Protein AF-A0A0F9GDC1-F1 (afdb_monomer_lite)

pLDDT: mean 75.17, std 8.97, range [52.41, 85.81]

Sequence (95 aa):
MDKNVSISCTEQLLTCIRNICYKIVDEGEENTKAEFNVPVNDIIDMVKEEFGFFLPYLILKRSKRIKKVSFEKVINNDFKIRDMVAFKTSDFVLF

Structure (mmCIF, N/CA/C/O backbone):
data_AF-A0A0F9GDC1-F1
#
_entry.id   AF-A0A0F9GDC1-F1
#
loop_
_atom_site.group_PDB
_atom_site.id
_atom_site.type_symbol
_atom_site.label_atom_id
_atom_site.label_alt_id
_atom_site.label_comp_id
_atom_site.label_asym_id
_atom_site.label_entity_id
_atom_site.label_seq_id
_atom_site.pdbx_PDB_ins_code
_atom_site.Cartn_x
_atom_site.Cartn_y
_atom_site.Cartn_z
_atom_site.occupancy
_atom_site.B_iso_or_equiv
_atom_site.auth_seq_id
_atom_site.auth_comp_id
_atom_site.auth_asym_id
_atom_site.auth_atom_id
_atom_site.pdbx_PDB_model_num
ATOM 1 N N . MET A 1 1 ? 21.907 3.685 -8.889 1.00 59.16 1 MET A N 1
ATOM 2 C CA . MET A 1 1 ? 20.491 3.278 -9.004 1.00 59.16 1 MET A CA 1
ATOM 3 C C . MET A 1 1 ? 19.821 4.276 -9.924 1.00 59.16 1 MET A C 1
ATOM 5 O O . MET A 1 1 ? 19.969 5.470 -9.684 1.00 59.16 1 MET A O 1
ATOM 9 N N . ASP A 1 2 ? 19.207 3.804 -11.002 1.00 66.06 2 ASP A N 1
ATOM 10 C CA . ASP A 1 2 ? 18.618 4.660 -12.032 1.00 66.06 2 ASP A CA 1
ATOM 11 C C . ASP A 1 2 ? 17.415 5.438 -11.462 1.00 66.06 2 ASP A C 1
ATOM 13 O O . ASP A 1 2 ? 16.566 4.870 -10.766 1.00 66.06 2 ASP A O 1
ATOM 17 N N . LYS A 1 3 ? 17.356 6.753 -11.713 1.00 64.88 3 LYS A N 1
ATOM 18 C CA . LYS A 1 3 ? 16.247 7.606 -11.256 1.00 64.88 3 LYS A CA 1
ATOM 19 C C . LYS A 1 3 ? 14.916 7.156 -11.864 1.00 64.88 3 LYS A C 1
ATOM 21 O O . LYS A 1 3 ? 13.9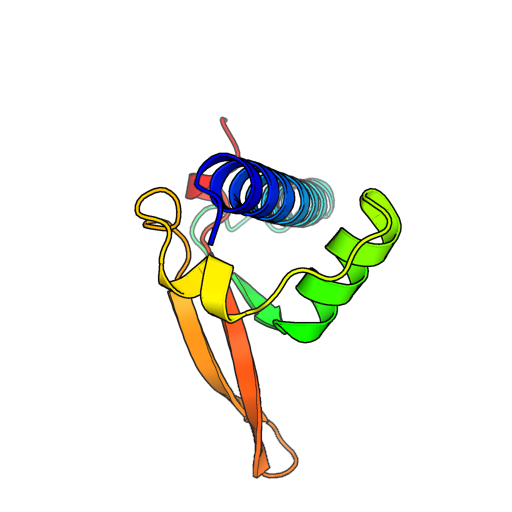05 7.219 -11.172 1.00 64.88 3 LYS A O 1
ATOM 26 N N . ASN A 1 4 ? 14.926 6.654 -13.098 1.00 69.81 4 ASN A N 1
ATOM 27 C CA . ASN A 1 4 ? 13.729 6.198 -13.803 1.00 69.81 4 ASN A CA 1
ATOM 28 C C . ASN A 1 4 ? 13.151 4.934 -13.159 1.00 69.81 4 ASN A C 1
ATOM 30 O O . ASN A 1 4 ? 11.947 4.854 -12.929 1.00 69.81 4 ASN A O 1
ATOM 34 N N . VAL A 1 5 ? 14.017 3.997 -12.757 1.00 69.19 5 VAL A N 1
ATOM 35 C CA . VAL A 1 5 ? 13.609 2.790 -12.017 1.00 69.19 5 VAL A CA 1
ATOM 36 C C . VAL A 1 5 ? 12.981 3.171 -10.675 1.00 69.19 5 VAL A C 1
ATOM 38 O O . VAL A 1 5 ? 11.923 2.665 -10.317 1.00 69.19 5 VAL A O 1
ATOM 41 N N . SER A 1 6 ? 13.579 4.124 -9.950 1.00 67.38 6 SER A N 1
ATOM 42 C CA . SER A 1 6 ? 13.027 4.593 -8.672 1.00 67.38 6 SER A CA 1
ATOM 43 C C . SER A 1 6 ? 11.660 5.272 -8.813 1.00 67.38 6 SER A C 1
ATOM 45 O O . SER A 1 6 ? 10.836 5.158 -7.904 1.00 67.38 6 SER A O 1
ATOM 47 N N . ILE A 1 7 ? 11.430 5.998 -9.912 1.00 71.06 7 ILE A N 1
ATOM 48 C CA . ILE A 1 7 ? 10.149 6.650 -10.211 1.00 71.06 7 ILE A CA 1
ATOM 49 C C . ILE A 1 7 ? 9.086 5.598 -10.526 1.00 71.06 7 ILE A C 1
ATOM 51 O O . ILE A 1 7 ? 8.051 5.594 -9.864 1.00 71.06 7 ILE A O 1
ATOM 55 N N . SER A 1 8 ? 9.381 4.671 -11.441 1.00 75.94 8 SER A N 1
ATOM 56 C CA . SER A 1 8 ? 8.461 3.596 -11.831 1.00 75.94 8 SER A CA 1
ATOM 57 C C . SER A 1 8 ? 8.038 2.751 -10.625 1.00 75.94 8 SER A C 1
ATOM 59 O O . SER A 1 8 ? 6.851 2.606 -10.355 1.00 75.94 8 SER A O 1
ATOM 61 N N . CYS A 1 9 ? 8.999 2.327 -9.802 1.00 76.06 9 CYS A N 1
ATOM 62 C CA . CYS A 1 9 ? 8.728 1.600 -8.563 1.00 76.06 9 CYS A CA 1
ATOM 63 C C . CYS A 1 9 ? 7.835 2.378 -7.580 1.00 76.06 9 CYS A C 1
ATOM 65 O O . CYS A 1 9 ? 7.004 1.799 -6.883 1.00 76.06 9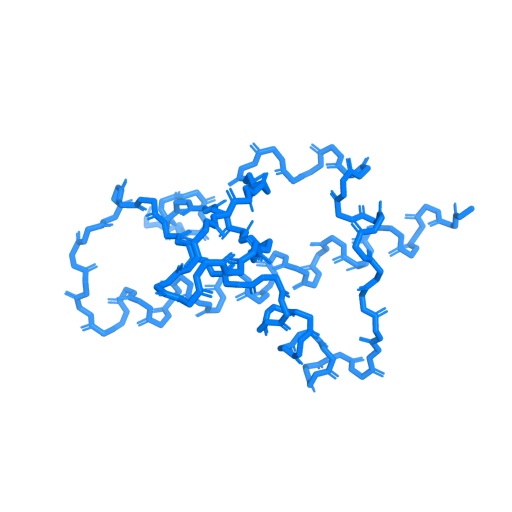 CYS A O 1
ATOM 67 N N . THR A 1 10 ? 8.005 3.702 -7.502 1.00 77.81 10 THR A N 1
ATOM 68 C CA . THR A 1 10 ? 7.156 4.537 -6.645 1.00 77.81 10 THR A CA 1
ATOM 69 C C . THR A 1 10 ? 5.725 4.595 -7.178 1.00 77.81 10 THR A C 1
ATOM 71 O O . THR A 1 10 ? 4.781 4.510 -6.402 1.00 77.81 10 THR A O 1
ATOM 74 N N . GLU A 1 11 ? 5.549 4.755 -8.487 1.00 81.19 11 GLU A N 1
ATOM 75 C CA . GLU A 1 11 ? 4.227 4.855 -9.116 1.00 81.19 11 GLU A CA 1
ATOM 76 C C . GLU A 1 11 ? 3.436 3.548 -9.003 1.00 81.19 11 GLU A C 1
ATOM 78 O O . GLU A 1 11 ? 2.230 3.574 -8.763 1.00 81.19 11 GLU A O 1
ATOM 83 N N . GLN A 1 12 ? 4.121 2.412 -9.074 1.00 82.94 12 GLN A N 1
ATOM 84 C CA . GLN A 1 12 ? 3.517 1.096 -8.876 1.00 82.94 12 GLN A CA 1
ATOM 85 C C . GLN A 1 12 ? 3.072 0.872 -7.443 1.00 82.94 12 GLN A C 1
ATOM 87 O O . GLN A 1 12 ? 1.927 0.495 -7.225 1.00 82.94 12 GLN A O 1
ATOM 92 N N . LEU A 1 13 ? 3.924 1.202 -6.465 1.00 82.88 13 LEU A N 1
ATOM 93 C CA . LEU A 1 13 ? 3.526 1.179 -5.058 1.00 82.88 13 LEU A CA 1
ATOM 94 C C . LEU A 1 13 ? 2.252 2.008 -4.842 1.00 82.88 13 LEU A C 1
ATOM 96 O O . LEU A 1 13 ? 1.307 1.550 -4.209 1.00 82.88 13 LEU A O 1
ATOM 100 N N . LEU A 1 14 ? 2.228 3.234 -5.370 1.00 83.75 14 LEU A N 1
ATOM 101 C CA . LEU A 1 14 ? 1.076 4.123 -5.239 1.00 83.75 14 LEU A CA 1
ATOM 102 C C . LEU A 1 14 ? -0.179 3.556 -5.911 1.00 83.75 14 LEU A C 1
ATOM 104 O O . LEU A 1 14 ? -1.280 3.785 -5.418 1.00 83.75 14 LEU A O 1
ATOM 108 N N . THR A 1 15 ? -0.019 2.827 -7.014 1.00 85.31 15 THR A N 1
ATOM 109 C CA . THR A 1 15 ? -1.119 2.151 -7.710 1.00 85.31 15 THR A CA 1
ATOM 110 C C . THR A 1 15 ? -1.691 1.029 -6.850 1.00 85.31 15 THR A C 1
ATOM 112 O O . THR A 1 15 ? -2.891 1.032 -6.593 1.00 85.31 15 THR A O 1
ATOM 115 N N . CYS A 1 16 ? -0.846 0.153 -6.299 1.00 85.56 16 CYS A N 1
ATOM 116 C CA . CYS A 1 16 ? -1.312 -0.910 -5.409 1.00 85.56 16 CYS A CA 1
ATOM 117 C C . CYS A 1 16 ? -1.973 -0.337 -4.143 1.00 85.56 16 CYS A C 1
ATOM 119 O O . CYS A 1 16 ? -3.058 -0.774 -3.774 1.00 85.56 16 CYS A O 1
ATOM 121 N N . ILE A 1 17 ? -1.384 0.691 -3.512 1.00 85.00 17 ILE A N 1
ATOM 122 C CA . ILE A 1 17 ? -1.986 1.364 -2.344 1.00 85.00 17 ILE A CA 1
ATOM 123 C C . ILE A 1 17 ? -3.362 1.938 -2.694 1.00 85.00 17 ILE A C 1
ATOM 125 O O . ILE A 1 17 ? -4.310 1.753 -1.938 1.00 85.00 17 ILE A O 1
ATOM 129 N N . ARG A 1 18 ? -3.506 2.595 -3.852 1.00 85.19 18 ARG A N 1
ATOM 130 C CA . ARG A 1 18 ? -4.808 3.093 -4.317 1.00 85.19 18 ARG A CA 1
ATOM 131 C C . ARG A 1 18 ? -5.815 1.965 -4.496 1.00 85.19 18 ARG A C 1
ATOM 133 O O . ARG A 1 18 ? -6.943 2.120 -4.049 1.00 85.19 18 ARG A O 1
ATOM 140 N N . ASN A 1 19 ? -5.415 0.846 -5.095 1.00 85.69 19 ASN A N 1
ATOM 141 C CA . ASN A 1 19 ? -6.290 -0.313 -5.275 1.00 85.69 19 ASN A CA 1
ATOM 142 C C . ASN A 1 19 ? -6.777 -0.861 -3.926 1.00 85.69 19 ASN A C 1
ATOM 144 O O . ASN A 1 19 ? -7.962 -1.152 -3.783 1.00 85.69 19 ASN A O 1
ATOM 148 N N . ILE A 1 20 ? -5.897 -0.938 -2.923 1.00 84.56 20 ILE A N 1
ATOM 149 C CA . ILE A 1 20 ? -6.276 -1.321 -1.555 1.00 84.56 20 ILE A CA 1
ATOM 150 C C . ILE A 1 20 ? -7.271 -0.312 -0.974 1.00 84.56 20 ILE A C 1
ATOM 152 O O . ILE A 1 20 ? -8.322 -0.709 -0.483 1.00 84.56 20 ILE A O 1
ATOM 156 N N . CYS A 1 21 ? -6.982 0.990 -1.074 1.00 80.56 21 CYS A N 1
ATOM 157 C CA . CYS A 1 21 ? -7.883 2.033 -0.590 1.00 80.56 21 CYS A CA 1
ATOM 158 C C . CYS A 1 21 ? -9.267 1.968 -1.248 1.00 80.56 21 CYS A C 1
ATOM 160 O O . CYS A 1 21 ? -10.267 2.129 -0.557 1.00 80.56 21 CYS A O 1
ATOM 162 N N . TYR A 1 22 ? -9.336 1.735 -2.562 1.00 81.94 22 TYR A N 1
ATOM 163 C CA . TYR A 1 22 ? -10.608 1.602 -3.271 1.00 81.94 22 TYR A CA 1
ATOM 164 C C . TYR A 1 22 ? -11.393 0.376 -2.811 1.00 81.94 22 TYR A C 1
ATOM 166 O O . TYR A 1 22 ? -12.591 0.504 -2.600 1.00 81.94 22 TYR A O 1
ATOM 174 N N . LYS A 1 23 ? -10.737 -0.773 -2.596 1.00 82.38 23 LYS A N 1
ATOM 175 C CA . LYS A 1 23 ? -11.399 -1.972 -2.053 1.00 82.38 23 LYS A CA 1
ATOM 176 C C . LYS A 1 23 ? -11.984 -1.723 -0.664 1.00 82.38 23 LYS A C 1
ATOM 178 O O . LYS A 1 23 ? -13.140 -2.033 -0.438 1.00 82.38 23 LYS A O 1
ATOM 183 N N . ILE A 1 24 ? -11.214 -1.098 0.226 1.00 78.25 24 ILE A N 1
ATOM 184 C CA . ILE A 1 24 ? -11.657 -0.756 1.587 1.00 78.25 24 ILE A CA 1
ATOM 185 C C . ILE A 1 24 ? -12.894 0.157 1.561 1.00 78.25 24 ILE A C 1
ATOM 187 O O . ILE A 1 24 ? -13.844 -0.045 2.314 1.00 78.25 24 ILE A O 1
ATOM 191 N N . VAL A 1 25 ? -12.892 1.161 0.678 1.00 75.00 25 VAL A N 1
ATOM 192 C CA . VAL A 1 25 ? -14.032 2.072 0.497 1.00 75.00 25 VAL A CA 1
ATOM 193 C C . VAL A 1 25 ? -15.247 1.349 -0.096 1.00 75.00 25 VAL A C 1
ATOM 195 O O . VAL A 1 25 ? -16.361 1.578 0.368 1.00 75.00 25 VAL A O 1
ATOM 198 N N . ASP A 1 26 ? -15.048 0.497 -1.105 1.00 75.25 26 ASP A N 1
ATOM 199 C CA . ASP A 1 26 ? -16.116 -0.265 -1.772 1.00 75.25 26 ASP A CA 1
ATOM 200 C C . ASP A 1 26 ? -16.770 -1.289 -0.828 1.00 75.25 26 ASP A C 1
ATOM 202 O O . ASP A 1 26 ? -17.987 -1.454 -0.828 1.00 75.25 26 ASP A O 1
ATOM 206 N N . GLU A 1 27 ? -15.978 -1.899 0.059 1.00 77.50 27 GLU A N 1
ATOM 207 C CA . GLU A 1 27 ? -16.442 -2.818 1.107 1.00 77.50 27 GLU A CA 1
ATOM 208 C C . GLU A 1 27 ? -17.197 -2.110 2.253 1.00 77.50 27 GLU A C 1
ATOM 210 O O . GLU A 1 27 ? -17.719 -2.766 3.155 1.00 77.50 27 GLU A O 1
ATOM 215 N N . GLY A 1 28 ? -17.332 -0.779 2.200 1.00 62.81 28 GLY A N 1
ATOM 216 C CA . GLY A 1 28 ? -18.180 -0.012 3.111 1.00 62.81 28 GLY A CA 1
ATOM 217 C C . GLY A 1 28 ? -17.537 0.315 4.457 1.00 62.81 28 GLY A C 1
ATOM 218 O O . GLY A 1 28 ? -18.248 0.695 5.390 1.00 62.81 28 GLY A O 1
ATOM 219 N N . GLU A 1 29 ? -16.209 0.223 4.591 1.00 61.56 29 GLU A N 1
ATOM 220 C CA . GLU A 1 29 ? -15.534 0.810 5.747 1.00 61.56 29 GLU A CA 1
ATOM 221 C C . GLU A 1 29 ? -15.608 2.346 5.645 1.00 61.56 29 GLU A C 1
ATOM 223 O O . GLU A 1 29 ? -14.783 3.000 5.009 1.00 61.56 29 GLU A O 1
ATOM 228 N N . GLU A 1 30 ? -16.609 2.947 6.302 1.00 55.53 30 GLU A N 1
ATOM 229 C CA . GLU A 1 30 ? -16.900 4.398 6.303 1.00 55.53 30 GLU A CA 1
ATOM 230 C C . GLU A 1 30 ? -15.739 5.288 6.797 1.00 55.53 30 GLU A C 1
ATOM 232 O O . GLU A 1 30 ? -15.812 6.522 6.775 1.00 55.53 30 GLU A O 1
ATOM 237 N N . ASN A 1 31 ? -14.644 4.697 7.272 1.00 56.56 31 ASN A N 1
ATOM 238 C CA . ASN A 1 31 ? -13.625 5.414 8.013 1.00 56.56 31 ASN A CA 1
ATOM 239 C C . ASN A 1 31 ? -12.531 5.984 7.101 1.00 56.56 31 ASN A C 1
ATOM 241 O O . ASN A 1 31 ? -11.371 5.575 7.119 1.00 56.56 31 ASN A O 1
ATOM 245 N N . THR A 1 32 ? -12.892 7.020 6.343 1.00 59.59 32 THR A N 1
ATOM 246 C CA . THR A 1 32 ? -11.995 7.786 5.452 1.00 59.59 32 THR A CA 1
ATOM 247 C C . THR A 1 32 ? -10.785 8.428 6.154 1.00 59.59 32 THR A C 1
ATOM 249 O O . THR A 1 32 ? -9.882 8.933 5.490 1.00 59.59 32 THR A O 1
ATOM 252 N N . LYS A 1 33 ? -10.737 8.410 7.495 1.00 59.19 33 LYS A N 1
ATOM 253 C CA . LYS A 1 33 ? -9.638 8.941 8.322 1.00 59.19 33 LYS A CA 1
ATOM 254 C C . LYS A 1 33 ? -8.788 7.864 9.004 1.00 59.19 33 LYS A C 1
ATOM 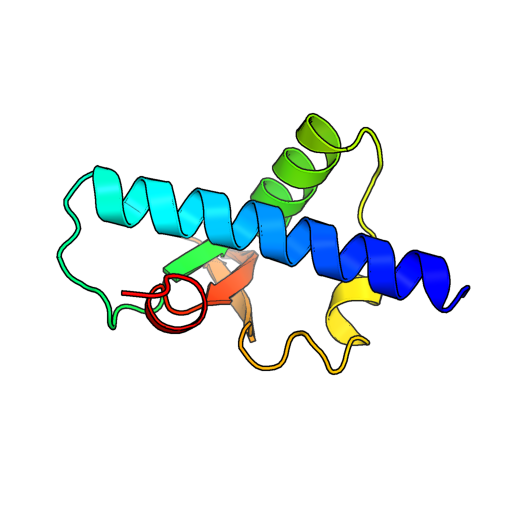256 O O . LYS A 1 33 ? -7.798 8.228 9.644 1.00 59.19 33 LYS A O 1
ATOM 261 N N . ALA A 1 34 ? -9.163 6.587 8.911 1.00 71.19 34 ALA A N 1
ATOM 262 C CA . ALA A 1 34 ? -8.413 5.509 9.541 1.00 71.19 34 ALA A CA 1
ATOM 263 C C . ALA A 1 34 ? -7.049 5.332 8.858 1.00 71.19 34 ALA A C 1
ATOM 265 O O . ALA A 1 34 ? -6.909 5.442 7.638 1.00 71.19 34 ALA A O 1
ATOM 266 N N . GLU A 1 35 ? -6.026 5.118 9.676 1.00 80.12 35 GLU A N 1
ATOM 267 C CA . GLU A 1 35 ? -4.712 4.704 9.209 1.00 80.12 35 GLU A CA 1
ATOM 268 C C . GLU A 1 35 ? -4.736 3.188 9.022 1.00 80.12 35 GLU A C 1
ATOM 270 O O . GLU A 1 35 ? -5.069 2.440 9.942 1.00 80.12 35 GLU A O 1
ATOM 275 N N . PHE A 1 36 ? -4.423 2.751 7.810 1.00 81.62 36 PHE A N 1
ATOM 276 C CA . PHE A 1 36 ? -4.433 1.357 7.408 1.00 81.62 36 PHE A CA 1
ATOM 277 C C . PHE A 1 36 ? -3.022 0.822 7.381 1.00 81.62 36 PHE A C 1
ATOM 279 O O . PHE A 1 36 ? -2.143 1.424 6.772 1.00 81.62 36 PHE A O 1
ATOM 286 N N . ASN A 1 37 ? -2.836 -0.332 8.012 1.00 84.38 37 ASN A N 1
ATOM 287 C CA . ASN A 1 37 ? 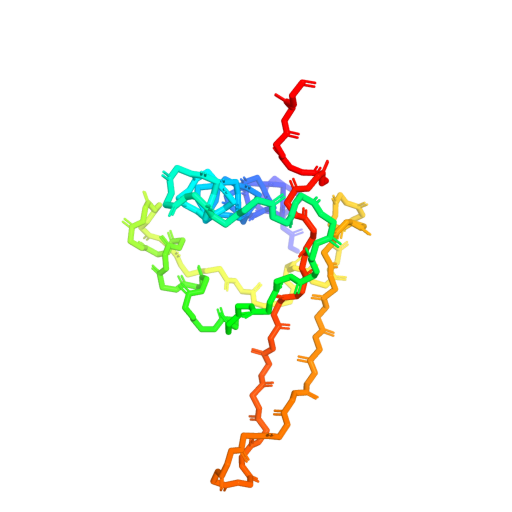-1.559 -1.013 8.103 1.00 84.38 37 ASN A CA 1
ATOM 288 C C . ASN A 1 37 ? -1.577 -2.258 7.227 1.00 84.38 37 ASN A C 1
ATOM 290 O O . ASN A 1 37 ? -2.263 -3.230 7.537 1.00 84.38 37 ASN A O 1
ATOM 294 N N . VAL A 1 38 ? -0.776 -2.250 6.165 1.00 83.94 38 VAL A N 1
ATOM 295 C CA . VAL A 1 38 ? -0.628 -3.394 5.263 1.00 83.94 38 VAL A CA 1
ATOM 296 C C . VAL A 1 38 ? 0.792 -3.935 5.368 1.00 83.94 38 VAL A C 1
ATOM 298 O O . VAL A 1 38 ? 1.745 -3.158 5.313 1.00 83.94 38 VAL A O 1
ATOM 301 N N . PRO A 1 39 ? 0.992 -5.250 5.506 1.00 85.81 39 PRO A N 1
ATOM 302 C CA . PRO A 1 39 ? 2.330 -5.813 5.492 1.00 85.81 39 PRO A CA 1
ATOM 303 C C . PRO A 1 39 ? 3.109 -5.487 4.216 1.00 85.81 39 PRO A C 1
ATOM 305 O O . PRO A 1 39 ? 2.591 -5.587 3.106 1.00 85.81 39 PRO A O 1
ATOM 308 N N . VAL A 1 40 ? 4.396 -5.168 4.366 1.00 82.12 40 VAL A N 1
ATOM 309 C CA . VAL A 1 40 ? 5.275 -4.861 3.225 1.00 82.12 40 VAL A CA 1
ATOM 310 C C . VAL A 1 40 ? 5.340 -6.023 2.233 1.00 82.12 40 VAL A C 1
ATOM 312 O O . VAL A 1 40 ? 5.348 -5.783 1.030 1.00 82.12 40 VAL A O 1
ATOM 315 N N . ASN A 1 41 ? 5.377 -7.267 2.720 1.00 80.56 41 ASN A N 1
ATOM 316 C CA . ASN A 1 41 ? 5.437 -8.446 1.850 1.00 80.56 41 ASN A CA 1
ATOM 317 C C . ASN A 1 41 ? 4.216 -8.530 0.934 1.00 80.56 41 ASN A C 1
ATOM 319 O O . ASN A 1 41 ? 4.384 -8.716 -0.262 1.00 80.56 41 ASN A O 1
ATOM 323 N N . ASP A 1 42 ? 3.024 -8.288 1.473 1.00 83.88 42 ASP A N 1
ATOM 324 C CA . ASP A 1 42 ? 1.773 -8.353 0.721 1.00 83.88 42 ASP A CA 1
ATOM 325 C C . ASP A 1 42 ? 1.765 -7.289 -0.396 1.00 83.88 42 ASP A C 1
ATOM 327 O O . ASP A 1 42 ? 1.328 -7.545 -1.514 1.00 83.88 42 ASP A O 1
ATOM 331 N N . ILE A 1 43 ? 2.336 -6.106 -0.137 1.00 81.31 43 ILE A N 1
ATOM 332 C CA . ILE A 1 43 ? 2.532 -5.066 -1.158 1.00 81.31 43 ILE A CA 1
ATOM 333 C C . ILE A 1 43 ? 3.562 -5.482 -2.211 1.00 81.31 43 ILE A C 1
ATOM 335 O O . ILE A 1 43 ? 3.358 -5.227 -3.397 1.00 81.31 43 ILE A O 1
ATOM 339 N N . ILE A 1 44 ? 4.676 -6.094 -1.803 1.00 79.88 44 ILE A N 1
ATOM 340 C CA . ILE A 1 44 ? 5.690 -6.599 -2.739 1.00 79.88 44 ILE A CA 1
ATOM 341 C C . ILE A 1 44 ? 5.079 -7.664 -3.652 1.00 79.88 44 ILE A C 1
ATOM 343 O O . ILE A 1 44 ? 5.336 -7.640 -4.856 1.00 79.88 44 ILE A O 1
ATOM 347 N N . ASP A 1 45 ? 4.266 -8.558 -3.093 1.00 83.75 45 ASP A N 1
ATOM 348 C CA . ASP A 1 45 ? 3.584 -9.610 -3.837 1.00 83.75 45 ASP A CA 1
ATOM 349 C C . ASP A 1 45 ? 2.562 -9.012 -4.812 1.00 83.75 45 ASP A C 1
ATOM 351 O O . ASP A 1 45 ? 2.628 -9.325 -5.997 1.00 83.75 45 ASP A O 1
ATOM 355 N N . MET A 1 46 ? 1.733 -8.049 -4.383 1.00 83.12 46 MET A N 1
ATOM 356 C CA . MET A 1 46 ? 0.816 -7.329 -5.283 1.00 83.12 46 MET A CA 1
ATOM 357 C C . MET A 1 46 ? 1.543 -6.629 -6.434 1.00 83.12 46 MET A C 1
ATOM 359 O O . MET A 1 46 ? 1.142 -6.759 -7.588 1.00 83.12 46 MET A O 1
ATOM 363 N N . VAL A 1 47 ? 2.642 -5.919 -6.157 1.00 80.12 47 VAL A N 1
ATOM 364 C CA . VAL A 1 47 ? 3.432 -5.276 -7.218 1.00 80.12 47 VAL A CA 1
ATOM 365 C C . VAL A 1 47 ? 4.012 -6.321 -8.172 1.00 80.12 47 VAL A C 1
ATOM 367 O O . VAL A 1 47 ? 4.038 -6.116 -9.385 1.00 80.12 47 VAL A O 1
ATOM 370 N N . LYS A 1 48 ? 4.507 -7.440 -7.643 1.00 81.81 48 LYS A N 1
ATOM 371 C CA . LYS A 1 48 ? 5.081 -8.508 -8.458 1.00 81.81 48 LYS A CA 1
ATOM 372 C C . LYS A 1 48 ? 4.024 -9.158 -9.350 1.00 81.81 48 LYS A C 1
ATOM 374 O O . LYS A 1 48 ? 4.329 -9.443 -10.505 1.00 81.81 48 LYS A O 1
ATOM 379 N N . GLU A 1 49 ? 2.820 -9.376 -8.834 1.00 83.38 49 GLU A N 1
ATOM 380 C CA . GLU A 1 49 ? 1.684 -9.913 -9.585 1.00 83.38 49 GLU A CA 1
ATOM 381 C C . GLU A 1 49 ? 1.197 -8.937 -10.663 1.00 83.38 49 GLU A C 1
ATOM 383 O O . GLU A 1 49 ? 1.024 -9.343 -11.810 1.00 83.38 49 GLU A O 1
ATOM 388 N N . GLU A 1 50 ? 1.039 -7.650 -10.337 1.00 79.56 50 GLU A N 1
ATOM 389 C CA . GLU A 1 50 ? 0.537 -6.643 -11.282 1.00 79.56 50 GLU A CA 1
ATOM 390 C C . GLU A 1 50 ? 1.574 -6.244 -12.347 1.00 79.56 50 GLU A C 1
ATOM 392 O O . GLU A 1 50 ? 1.213 -5.982 -13.495 1.00 79.56 50 GLU A O 1
ATOM 397 N N . PHE A 1 51 ? 2.865 -6.186 -11.998 1.00 77.31 51 PHE A N 1
ATOM 398 C CA . PHE A 1 51 ? 3.895 -5.583 -12.855 1.00 77.31 51 PHE A CA 1
ATOM 399 C C . PHE A 1 51 ? 5.031 -6.529 -13.267 1.00 77.31 51 PHE A C 1
ATOM 401 O O . PHE A 1 51 ? 5.866 -6.154 -14.090 1.00 77.31 51 PHE A O 1
ATOM 408 N N . GLY A 1 52 ? 5.081 -7.753 -12.737 1.00 70.88 52 GLY A N 1
ATOM 409 C CA . GLY A 1 52 ? 6.032 -8.787 -13.158 1.00 70.88 52 GLY A CA 1
ATOM 410 C C . GLY A 1 52 ? 7.462 -8.625 -12.631 1.00 70.88 52 GLY A C 1
ATOM 411 O O . GLY A 1 52 ? 8.370 -9.296 -13.125 1.00 70.88 52 GLY A O 1
ATOM 412 N N . PHE A 1 53 ? 7.706 -7.758 -11.642 1.00 70.31 53 PHE A N 1
ATOM 413 C CA . PHE A 1 53 ? 9.046 -7.562 -11.081 1.00 70.31 53 PHE A CA 1
ATOM 414 C C . PHE A 1 53 ? 9.075 -7.310 -9.575 1.00 70.31 53 PHE A C 1
ATOM 416 O O . PHE A 1 53 ? 8.097 -6.906 -8.956 1.00 70.31 53 PHE A O 1
ATOM 423 N N . PHE A 1 54 ? 10.241 -7.569 -8.977 1.00 64.38 54 PHE A N 1
ATOM 424 C CA . PHE A 1 54 ? 10.458 -7.446 -7.540 1.00 64.38 54 PHE A CA 1
ATOM 425 C C . PHE A 1 54 ? 10.782 -6.002 -7.155 1.00 64.38 54 PHE A C 1
ATOM 427 O O . PHE A 1 54 ? 11.798 -5.452 -7.585 1.00 64.38 54 PHE A O 1
ATOM 434 N N . LEU A 1 55 ? 9.940 -5.403 -6.314 1.00 66.44 55 LEU A N 1
ATOM 435 C CA . LEU A 1 55 ? 10.156 -4.066 -5.778 1.00 66.44 55 LEU A CA 1
ATOM 436 C C . LEU A 1 55 ? 11.185 -4.118 -4.628 1.00 66.44 55 LEU A C 1
ATOM 438 O O . LEU A 1 55 ? 10.896 -4.690 -3.575 1.00 66.44 55 LEU A O 1
ATOM 442 N N . PRO A 1 56 ? 12.385 -3.519 -4.744 1.00 63.78 56 PRO A N 1
ATOM 443 C CA . PRO A 1 56 ? 13.333 -3.511 -3.640 1.00 63.78 56 PRO A CA 1
ATOM 444 C C . PRO A 1 56 ? 12.879 -2.522 -2.562 1.00 63.78 56 PRO A C 1
ATOM 446 O O . PRO A 1 56 ? 12.709 -1.329 -2.820 1.00 63.78 56 PRO A O 1
ATOM 449 N N . TYR A 1 57 ? 12.791 -2.990 -1.317 1.00 58.78 57 TYR A N 1
ATOM 450 C CA . TYR A 1 57 ? 12.442 -2.185 -0.137 1.00 58.78 57 TYR A CA 1
ATOM 451 C C . TYR A 1 57 ? 13.277 -0.894 0.014 1.00 58.78 57 TYR A C 1
ATOM 453 O O . TYR A 1 57 ? 12.790 0.142 0.467 1.00 58.78 57 TYR A O 1
ATOM 461 N N . LEU A 1 58 ? 14.541 -0.917 -0.429 1.00 56.41 58 LEU A N 1
ATOM 462 C CA . LEU A 1 58 ? 15.433 0.250 -0.432 1.00 56.41 58 LEU A CA 1
ATOM 463 C C . LEU A 1 58 ? 14.940 1.400 -1.324 1.00 56.41 58 LEU A C 1
ATOM 465 O O . LEU A 1 58 ? 15.257 2.558 -1.044 1.00 56.41 58 LEU A O 1
ATOM 469 N N . ILE A 1 59 ? 14.184 1.098 -2.384 1.00 61.19 59 ILE A N 1
ATOM 470 C CA . ILE A 1 59 ? 13.632 2.111 -3.292 1.00 61.19 59 ILE A CA 1
ATOM 471 C C . ILE A 1 59 ? 12.546 2.917 -2.580 1.00 61.19 59 ILE A C 1
ATOM 473 O O . ILE A 1 59 ? 12.503 4.144 -2.697 1.00 61.19 59 ILE A O 1
ATOM 477 N N . LEU A 1 60 ? 11.737 2.242 -1.765 1.00 62.53 60 LEU A N 1
ATOM 478 C CA . LEU A 1 60 ? 10.631 2.851 -1.039 1.00 62.53 60 LEU A CA 1
ATOM 479 C C . LEU A 1 60 ? 11.104 3.901 -0.028 1.00 62.53 60 LEU A C 1
ATOM 481 O O . LEU A 1 60 ? 10.577 5.006 0.028 1.00 62.53 60 LEU A O 1
ATOM 485 N N . LYS A 1 61 ? 12.180 3.619 0.711 1.00 60.94 61 LYS A N 1
ATOM 486 C CA . LYS A 1 61 ? 12.712 4.564 1.709 1.00 60.94 61 LYS A CA 1
ATOM 487 C C . LYS A 1 61 ? 13.364 5.819 1.121 1.00 60.94 61 LYS A C 1
ATOM 489 O O . LYS A 1 61 ? 13.585 6.782 1.849 1.00 60.94 61 LYS A O 1
ATOM 494 N N . ARG A 1 62 ? 13.718 5.826 -0.169 1.00 64.44 62 ARG A N 1
ATOM 495 C CA . ARG A 1 62 ? 14.463 6.935 -0.798 1.00 64.44 62 ARG A CA 1
ATOM 496 C C . ARG A 1 62 ? 13.582 7.934 -1.551 1.00 64.44 62 ARG A C 1
ATOM 498 O O . ARG A 1 62 ? 14.060 9.020 -1.883 1.00 64.44 62 ARG A O 1
ATOM 505 N N . SER A 1 63 ? 12.325 7.603 -1.841 1.00 67.19 63 SER A N 1
ATOM 506 C CA . SER A 1 63 ? 11.481 8.434 -2.704 1.00 67.19 63 SER A CA 1
ATOM 507 C C . SER A 1 63 ? 10.776 9.559 -1.937 1.00 67.19 63 SER A C 1
ATOM 509 O O . SER A 1 63 ? 9.924 9.324 -1.085 1.00 67.19 63 SER A O 1
ATOM 511 N N . LYS A 1 64 ? 11.054 10.820 -2.305 1.00 66.81 64 LYS A N 1
ATOM 512 C CA . LYS A 1 64 ? 10.378 12.015 -1.746 1.00 66.81 64 LYS A CA 1
ATOM 513 C C . LYS A 1 64 ? 8.872 12.077 -2.045 1.00 66.81 64 LYS A C 1
ATOM 515 O O 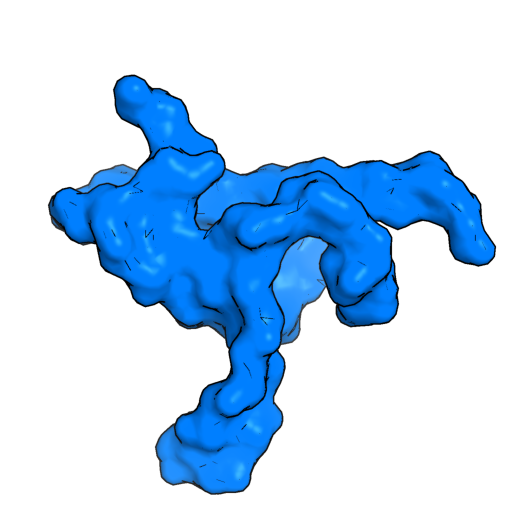. LYS A 1 64 ? 8.184 12.914 -1.466 1.00 66.81 64 LYS A O 1
ATOM 520 N N . ARG A 1 65 ? 8.370 11.246 -2.966 1.00 67.19 65 ARG A N 1
ATOM 521 C CA . ARG A 1 65 ? 6.948 11.161 -3.340 1.00 67.19 65 ARG A CA 1
ATOM 522 C C . ARG A 1 65 ? 6.129 10.293 -2.369 1.00 67.19 65 ARG A C 1
ATOM 524 O O . ARG A 1 65 ? 4.910 10.369 -2.391 1.00 67.19 65 ARG A O 1
ATOM 531 N N . ILE A 1 66 ? 6.784 9.537 -1.484 1.00 69.94 66 ILE A N 1
ATOM 532 C CA . ILE A 1 66 ? 6.162 8.587 -0.540 1.00 69.94 66 ILE A CA 1
ATOM 533 C C . ILE A 1 66 ? 5.789 9.269 0.799 1.00 69.94 66 ILE A C 1
ATOM 535 O O . ILE A 1 66 ? 5.432 8.616 1.761 1.00 69.94 66 ILE A O 1
ATOM 539 N N . LYS A 1 67 ? 5.786 10.611 0.889 1.00 68.94 67 LYS A N 1
ATOM 540 C CA . LYS A 1 67 ? 5.506 11.360 2.143 1.00 68.94 67 LYS A CA 1
ATOM 541 C C . LYS A 1 67 ? 4.184 11.018 2.852 1.00 68.94 67 LYS A C 1
ATOM 543 O O . LYS A 1 67 ? 4.055 11.333 4.027 1.00 68.94 67 LYS A O 1
ATOM 548 N N . LYS A 1 68 ? 3.215 10.442 2.138 1.00 76.56 68 LYS A N 1
ATOM 549 C CA . LYS A 1 68 ? 1.887 10.048 2.640 1.00 76.56 68 LYS A CA 1
ATOM 550 C C . LYS A 1 68 ? 1.816 8.578 3.087 1.00 76.56 68 LYS A C 1
ATOM 552 O O . LYS A 1 68 ? 0.734 8.057 3.322 1.00 76.56 68 LYS A O 1
ATOM 557 N N . VAL A 1 69 ? 2.962 7.903 3.128 1.00 77.56 69 VAL A N 1
ATOM 558 C CA . VAL A 1 69 ? 3.098 6.492 3.479 1.00 77.56 69 VAL A CA 1
ATOM 559 C C . VAL A 1 69 ? 4.208 6.370 4.522 1.00 77.56 69 VAL A C 1
ATOM 561 O O . VAL A 1 69 ? 5.329 6.832 4.287 1.00 77.56 69 VAL A O 1
ATOM 564 N N . SER A 1 70 ? 3.919 5.758 5.667 1.00 79.75 70 SER A N 1
ATOM 565 C CA . SER A 1 70 ? 4.917 5.438 6.691 1.00 79.75 70 SER A CA 1
ATOM 566 C C . SER A 1 70 ? 5.311 3.962 6.618 1.00 79.75 70 SER A C 1
ATOM 568 O O . SER A 1 70 ? 4.540 3.106 6.194 1.00 79.75 70 SER A O 1
ATOM 570 N N . PHE A 1 71 ? 6.557 3.665 6.994 1.00 80.69 71 PHE A N 1
ATOM 571 C CA . PHE A 1 71 ? 7.038 2.295 7.171 1.00 80.69 71 PHE A CA 1
ATOM 572 C C . PHE A 1 71 ? 7.254 2.059 8.653 1.00 80.69 71 PHE A C 1
ATOM 574 O O . PHE A 1 71 ? 8.088 2.727 9.269 1.00 80.69 71 PHE A O 1
ATOM 581 N N . GLU A 1 72 ? 6.538 1.092 9.200 1.00 82.62 72 GLU A N 1
ATOM 582 C CA . GLU A 1 72 ? 6.518 0.807 10.626 1.00 82.62 72 GLU A CA 1
ATOM 583 C C . GLU A 1 72 ? 6.918 -0.637 10.881 1.00 82.62 72 GLU A C 1
ATOM 585 O O . GLU A 1 72 ? 6.763 -1.508 10.030 1.00 82.62 72 GLU A O 1
ATOM 590 N N . LYS A 1 73 ? 7.476 -0.897 12.059 1.00 81.69 73 LYS A N 1
ATOM 591 C CA . LYS A 1 73 ? 7.790 -2.252 12.503 1.00 81.69 73 LYS A CA 1
ATOM 592 C C . LYS A 1 73 ? 6.848 -2.603 13.629 1.00 81.69 73 LYS A C 1
ATOM 594 O O . LYS A 1 73 ? 6.928 -2.005 14.697 1.00 81.69 73 LYS A O 1
ATOM 599 N N . VAL A 1 74 ? 5.991 -3.583 13.388 1.00 81.12 74 VAL A N 1
ATOM 600 C CA . VAL A 1 74 ? 5.010 -4.045 14.367 1.00 81.12 74 VAL A CA 1
ATOM 601 C C . VAL A 1 74 ? 5.406 -5.441 14.828 1.00 81.12 74 VAL A C 1
ATOM 603 O O . VAL A 1 74 ? 5.851 -6.270 14.032 1.00 81.12 74 VAL A O 1
ATOM 606 N N . ILE A 1 75 ? 5.286 -5.694 16.129 1.00 78.25 75 ILE A N 1
ATOM 607 C CA . ILE A 1 75 ? 5.455 -7.033 16.693 1.00 78.25 75 ILE A CA 1
ATOM 608 C C . ILE A 1 75 ? 4.111 -7.748 16.548 1.00 78.25 75 ILE A C 1
ATOM 610 O O . ILE A 1 75 ? 3.101 -7.261 17.049 1.00 78.25 75 ILE A O 1
ATOM 614 N N . ASN A 1 76 ? 4.087 -8.866 15.823 1.00 75.06 76 ASN A N 1
ATOM 615 C CA . ASN A 1 76 ? 2.875 -9.665 15.665 1.00 75.06 76 ASN A CA 1
ATOM 616 C C . ASN A 1 76 ? 2.600 -10.527 16.917 1.00 75.06 76 ASN A C 1
ATOM 618 O O . ASN A 1 76 ? 3.421 -10.605 17.832 1.00 75.06 76 ASN A O 1
ATOM 622 N N . ASN A 1 77 ? 1.466 -11.233 16.930 1.00 74.44 77 ASN A N 1
ATOM 623 C CA . ASN A 1 77 ? 1.073 -12.115 18.040 1.00 74.44 77 ASN A CA 1
ATOM 624 C C . ASN A 1 77 ? 2.052 -13.280 18.300 1.00 74.44 77 ASN A C 1
ATOM 626 O O . ASN A 1 77 ? 2.034 -13.853 19.385 1.00 74.44 77 ASN A O 1
ATOM 630 N N . ASP A 1 78 ? 2.937 -13.591 17.346 1.00 81.88 78 ASP A N 1
ATOM 631 C CA . ASP A 1 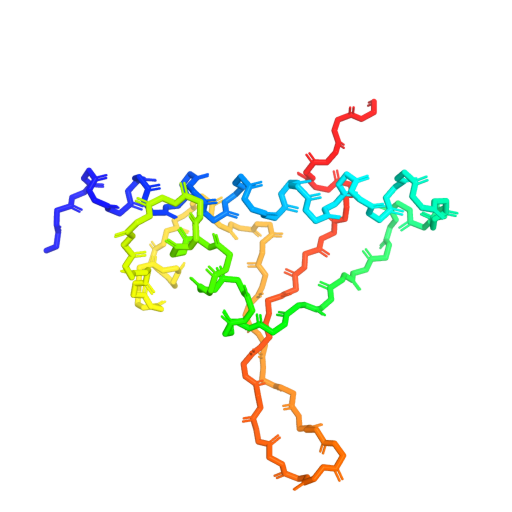78 ? 3.995 -14.602 17.478 1.00 81.88 78 ASP A CA 1
ATOM 632 C C . ASP A 1 78 ? 5.341 -14.003 17.930 1.00 81.88 78 ASP A C 1
ATOM 634 O O . ASP A 1 78 ? 6.386 -14.640 17.779 1.00 81.88 78 ASP A O 1
ATOM 638 N N . PHE A 1 79 ? 5.349 -12.759 18.423 1.00 74.31 79 PHE A N 1
ATOM 639 C CA . PHE A 1 79 ? 6.549 -12.004 18.808 1.00 74.31 79 PHE A CA 1
ATOM 640 C C . PHE A 1 79 ? 7.564 -11.785 17.671 1.00 74.31 79 PHE A C 1
ATOM 642 O O . PHE A 1 79 ? 8.733 -11.475 17.911 1.00 74.31 79 PHE A O 1
ATOM 649 N N . LYS A 1 80 ? 7.134 -11.907 16.412 1.00 78.25 80 LYS A N 1
ATOM 650 C CA . LYS A 1 80 ? 7.961 -11.629 15.235 1.00 78.25 80 LYS A CA 1
ATOM 651 C C . LYS A 1 80 ? 7.781 -10.183 14.794 1.00 78.25 80 LYS A C 1
ATOM 653 O O . LYS A 1 80 ? 6.669 -9.665 14.725 1.00 78.25 80 LYS A O 1
ATOM 658 N N . ILE A 1 81 ? 8.895 -9.545 14.448 1.00 79.31 81 ILE A N 1
ATOM 659 C CA . ILE A 1 81 ? 8.901 -8.208 13.853 1.00 79.31 81 ILE A CA 1
ATOM 660 C C . ILE A 1 81 ? 8.436 -8.327 12.399 1.00 79.31 81 ILE A C 1
ATOM 662 O O . ILE A 1 81 ? 9.044 -9.059 11.617 1.00 79.31 81 ILE A O 1
ATOM 666 N N . ARG A 1 82 ? 7.391 -7.584 12.033 1.00 81.12 82 ARG A N 1
ATOM 667 C CA . ARG A 1 82 ? 6.896 -7.459 10.659 1.00 81.12 82 ARG A CA 1
ATOM 668 C C . ARG A 1 82 ? 6.979 -5.999 10.225 1.00 81.12 82 ARG A C 1
ATOM 670 O O . ARG A 1 82 ? 6.550 -5.109 10.957 1.00 81.12 82 ARG A O 1
ATOM 677 N N . ASP A 1 83 ? 7.549 -5.756 9.048 1.00 84.56 83 ASP A N 1
ATOM 678 C CA . ASP A 1 83 ? 7.508 -4.436 8.423 1.00 84.56 83 ASP A CA 1
ATOM 679 C C . ASP A 1 83 ? 6.112 -4.214 7.813 1.00 84.56 83 ASP A C 1
ATOM 681 O O . ASP A 1 83 ? 5.630 -5.020 7.011 1.00 84.56 83 ASP A O 1
ATOM 685 N N . MET A 1 84 ? 5.473 -3.118 8.203 1.00 85.56 84 MET A N 1
ATOM 686 C CA . MET A 1 84 ? 4.157 -2.672 7.760 1.00 85.56 84 MET A CA 1
ATOM 687 C C . MET A 1 84 ? 4.292 -1.344 7.014 1.00 85.56 84 MET A C 1
ATOM 689 O O . MET A 1 84 ? 5.212 -0.557 7.249 1.00 85.56 84 MET A O 1
ATOM 693 N N . VAL A 1 85 ? 3.361 -1.107 6.106 1.00 85.50 85 VAL A N 1
ATOM 694 C CA . VAL A 1 85 ? 3.158 0.139 5.384 1.00 85.50 85 VAL A CA 1
ATOM 695 C C . VAL A 1 85 ? 1.872 0.752 5.907 1.00 85.50 85 VAL A C 1
ATOM 697 O O . VAL A 1 85 ? 0.812 0.146 5.745 1.00 85.50 85 VAL A O 1
ATOM 700 N N . ALA A 1 86 ? 1.975 1.924 6.529 1.00 85.00 86 ALA A N 1
ATOM 701 C CA . ALA A 1 86 ? 0.823 2.676 7.001 1.00 85.00 86 ALA A CA 1
ATOM 702 C C . ALA A 1 86 ? 0.456 3.786 6.012 1.00 85.00 86 ALA A C 1
ATOM 704 O O . ALA A 1 86 ? 1.324 4.498 5.494 1.00 85.00 86 ALA A O 1
ATOM 705 N N . PHE A 1 87 ? -0.834 3.935 5.730 1.00 84.94 87 PHE A N 1
ATOM 706 C CA . PHE A 1 87 ? -1.366 5.000 4.883 1.00 84.94 87 PHE A CA 1
ATOM 707 C C . PHE A 1 87 ? -2.807 5.341 5.261 1.00 84.94 87 PHE A C 1
ATOM 709 O O . PHE A 1 87 ? -3.513 4.541 5.864 1.00 84.94 87 PHE A O 1
ATOM 716 N N . LYS A 1 88 ? -3.270 6.533 4.878 1.00 83.50 88 LYS A N 1
ATOM 717 C CA . LYS A 1 88 ? -4.663 6.960 5.076 1.00 83.50 88 LYS A CA 1
ATOM 718 C C . LYS A 1 88 ? -5.424 6.873 3.766 1.00 83.50 88 LYS A C 1
ATOM 720 O O . LYS A 1 88 ? -4.929 7.339 2.743 1.00 83.50 88 LYS A O 1
ATOM 725 N N . THR A 1 89 ? -6.645 6.350 3.778 1.00 80.94 89 THR A N 1
ATOM 726 C CA . THR A 1 89 ? -7.482 6.287 2.566 1.00 80.94 89 THR A CA 1
ATOM 727 C C . THR A 1 89 ? -7.720 7.677 1.972 1.00 80.94 89 THR A C 1
ATOM 729 O O . THR A 1 89 ? -7.532 7.855 0.768 1.00 80.94 89 THR A O 1
ATOM 732 N N . SER A 1 90 ? -7.974 8.697 2.802 1.00 78.88 90 SER A N 1
ATOM 733 C CA . SER A 1 90 ? -8.105 10.102 2.368 1.00 78.88 90 SER A CA 1
ATOM 734 C C . SER A 1 90 ? -6.894 10.664 1.619 1.00 78.88 90 SER A C 1
ATOM 736 O O . SER A 1 90 ? -7.009 11.665 0.917 1.00 78.88 90 SER A O 1
ATOM 738 N N . ASP A 1 91 ? -5.705 10.082 1.792 1.00 79.94 91 ASP A N 1
ATOM 739 C CA . ASP A 1 91 ? -4.507 10.552 1.102 1.00 79.94 91 ASP A CA 1
ATOM 740 C C . ASP A 1 91 ? -4.438 10.106 -0.364 1.00 79.94 91 ASP A C 1
ATOM 742 O O . ASP A 1 91 ? -3.677 10.709 -1.137 1.00 79.94 91 ASP A O 1
ATOM 746 N N . PHE A 1 92 ? -5.229 9.089 -0.730 1.00 77.31 92 PHE A N 1
ATOM 747 C CA . PHE A 1 92 ? -5.162 8.375 -2.006 1.00 77.31 92 PHE A CA 1
ATOM 748 C C . PHE A 1 92 ? -6.502 8.258 -2.742 1.00 77.31 92 PHE A C 1
ATOM 750 O O . PHE A 1 92 ? -6.478 8.088 -3.961 1.00 77.31 92 PHE A O 1
ATOM 757 N N . VAL A 1 93 ? -7.631 8.385 -2.042 1.00 70.25 93 VAL A N 1
ATOM 758 C CA . VAL A 1 93 ? -8.975 8.447 -2.628 1.00 70.25 93 VAL A CA 1
ATOM 759 C C . VAL A 1 93 ? -9.366 9.917 -2.780 1.00 70.25 93 VAL A C 1
ATOM 761 O O . VAL A 1 93 ? -9.452 10.650 -1.796 1.00 70.25 93 VAL A O 1
ATOM 764 N N . LEU A 1 94 ? -9.545 10.362 -4.025 1.00 60.38 94 LEU A N 1
ATOM 765 C CA . LEU A 1 94 ? -10.117 11.670 -4.344 1.00 60.38 94 LEU A CA 1
ATOM 766 C C . LEU A 1 94 ? -11.640 11.519 -4.281 1.00 60.38 94 LEU A C 1
ATOM 768 O O . LEU A 1 94 ? -12.230 11.004 -5.228 1.00 60.38 94 LEU A O 1
ATOM 772 N N . PHE A 1 95 ? -12.244 11.901 -3.159 1.00 52.41 95 PHE A N 1
ATOM 773 C CA . PHE A 1 95 ? -13.677 12.194 -3.107 1.00 52.41 95 PHE A CA 1
ATOM 774 C C . PHE A 1 95 ? -13.921 13.643 -3.527 1.00 52.41 95 PHE A C 1
ATOM 776 O O . PHE A 1 95 ? -13.095 14.507 -3.141 1.00 52.41 95 PHE A O 1
#

Secondary structure (DSSP, 8-state):
--HHHHHHHHHHHHHHHHHHHHHHHHTT---TTPEEEEEHHHHHHHHHHHHSS---HHHHHH-GGGTTEEEEEEE-TTS-EEEEEEEEGGGT---

Organism: NCBI:txid412755

Foldseek 3Di:
DDPVVLVVLVVLLLVVVLVVLVVCVVVPPVCQFDKDKAFPVVSQVSSCVVPVDGRDPVSQVPDPVCPQKDWDWDQDPVRDTTIIIIHGSNVRDDD

Radius of gyration: 13.6 Å; chains: 1; bounding box: 39×27×33 Å